Protein AF-A0A357D5X4-F1 (afdb_monomer_lite)

Foldseek 3Di:
DVVVVLLCLVVLLVVLVVLQVVLPDPPDPNVVSPVVSVVSVVSSVVSVVVVVVVVVVVVVVVVVVVPDPDDDDDPPVVVVPQDQKEKEAAQLCVLLVDVVSVHCVVVVVVVVQVVCCVPVVDRDDDYYYHYDNVDDRQKMFMDGSNHTDDMDGDDPDD

Structure (mmCIF, N/CA/C/O backbone):
data_AF-A0A357D5X4-F1
#
_entry.id   AF-A0A357D5X4-F1
#
loop_
_atom_site.group_PDB
_atom_site.id
_atom_site.type_symbol
_atom_site.label_atom_id
_atom_site.label_alt_id
_atom_site.label_comp_id
_atom_site.label_asym_id
_atom_site.label_entity_id
_atom_site.label_seq_id
_atom_site.pdbx_PDB_ins_code
_atom_site.Cartn_x
_atom_site.Cartn_y
_atom_site.Cartn_z
_atom_site.occupancy
_atom_site.B_iso_or_equiv
_atom_site.auth_seq_id
_atom_site.auth_comp_id
_atom_site.auth_asym_id
_atom_site.auth_atom_id
_atom_site.pdbx_PDB_model_num
ATOM 1 N N . LEU A 1 1 ? 16.070 14.675 -9.324 1.00 49.94 1 LEU A N 1
ATOM 2 C CA . LEU A 1 1 ? 15.291 14.113 -10.456 1.00 49.94 1 LEU A CA 1
ATOM 3 C C . LEU A 1 1 ? 16.199 13.488 -11.520 1.00 49.94 1 LEU A C 1
ATOM 5 O O . LEU A 1 1 ? 16.084 12.293 -11.753 1.00 49.94 1 LEU A O 1
ATOM 9 N N . THR A 1 2 ? 17.151 14.225 -12.105 1.00 48.94 2 THR A N 1
ATOM 10 C CA . THR A 1 2 ? 18.066 13.718 -13.157 1.00 48.94 2 THR A CA 1
ATOM 11 C C . THR A 1 2 ? 18.930 12.527 -12.719 1.00 48.94 2 THR A C 1
ATOM 13 O O . THR A 1 2 ? 19.071 11.562 -13.462 1.00 48.94 2 THR A O 1
ATOM 16 N N . THR A 1 3 ? 19.424 12.525 -11.480 1.00 54.28 3 THR A N 1
ATOM 17 C CA . THR A 1 3 ? 20.274 11.454 -10.924 1.00 54.28 3 THR A CA 1
ATOM 18 C C . THR A 1 3 ? 19.538 10.136 -10.669 1.00 54.28 3 THR A C 1
ATOM 20 O O . THR A 1 3 ? 20.162 9.082 -10.638 1.00 54.28 3 THR A O 1
ATOM 23 N N . GLN A 1 4 ? 18.213 10.169 -10.495 1.00 53.97 4 GLN A N 1
ATOM 24 C CA . GLN A 1 4 ? 17.419 8.959 -10.250 1.00 53.97 4 GLN A CA 1
ATOM 25 C C . GLN A 1 4 ? 17.115 8.207 -11.549 1.00 53.97 4 GLN A C 1
ATOM 27 O O . GLN A 1 4 ? 17.104 6.981 -11.548 1.00 53.97 4 GLN A O 1
ATOM 32 N N . LEU A 1 5 ? 16.940 8.924 -12.664 1.00 58.25 5 LEU A N 1
ATOM 33 C CA . LEU A 1 5 ? 16.681 8.317 -13.971 1.00 58.25 5 LEU A CA 1
ATOM 34 C C . LEU A 1 5 ? 17.900 7.533 -14.493 1.00 58.25 5 LEU A C 1
ATOM 36 O O . LEU A 1 5 ? 17.751 6.452 -15.054 1.00 58.25 5 LEU A O 1
ATOM 40 N N . LEU A 1 6 ? 19.110 8.043 -14.233 1.00 59.75 6 LEU A N 1
ATOM 41 C CA . LEU A 1 6 ? 20.388 7.411 -14.595 1.00 59.75 6 LEU A CA 1
ATOM 42 C C . LEU A 1 6 ? 20.727 6.165 -13.755 1.00 59.75 6 LEU A C 1
ATOM 44 O O . LEU A 1 6 ? 21.624 5.410 -14.120 1.00 59.75 6 LEU A O 1
ATOM 48 N N . ASN A 1 7 ? 20.008 5.920 -12.654 1.00 60.88 7 ASN A N 1
ATOM 49 C CA . ASN A 1 7 ? 20.312 4.844 -11.707 1.00 60.88 7 ASN A CA 1
ATOM 50 C C . ASN A 1 7 ? 19.613 3.508 -12.035 1.00 60.88 7 ASN A C 1
ATOM 52 O O . ASN A 1 7 ? 19.790 2.519 -11.322 1.00 60.88 7 ASN A O 1
ATOM 56 N N . TYR A 1 8 ? 18.830 3.457 -13.118 1.00 66.38 8 TYR A N 1
ATOM 57 C CA . TYR A 1 8 ? 18.146 2.252 -13.592 1.00 66.38 8 TYR A CA 1
ATOM 58 C C . TYR A 1 8 ? 18.789 1.746 -14.895 1.00 66.38 8 TYR A C 1
ATOM 60 O O . TYR A 1 8 ? 18.281 2.026 -15.985 1.00 66.38 8 TYR A O 1
ATOM 68 N N . PRO A 1 9 ? 19.880 0.953 -14.829 1.00 63.31 9 PRO A N 1
ATOM 69 C CA . PRO A 1 9 ? 20.573 0.440 -16.018 1.00 63.31 9 PRO A CA 1
ATOM 70 C C . PRO A 1 9 ? 19.657 -0.395 -16.927 1.00 63.31 9 PRO A C 1
ATOM 72 O O . PRO A 1 9 ? 19.869 -0.484 -18.133 1.00 63.31 9 PRO A O 1
ATOM 75 N N . GLN A 1 10 ? 18.586 -0.965 -16.370 1.00 68.19 10 GLN A N 1
ATOM 76 C CA . GLN A 1 10 ? 17.577 -1.704 -17.126 1.00 68.19 10 GLN A CA 1
ATOM 77 C C . GLN A 1 10 ? 16.818 -0.824 -18.137 1.00 68.19 10 GLN A C 1
ATOM 79 O O . GLN A 1 10 ? 16.534 -1.287 -19.239 1.00 68.19 10 GLN A O 1
ATOM 84 N N . ILE A 1 11 ? 16.549 0.445 -17.806 1.00 76.38 11 ILE A N 1
ATOM 85 C CA . ILE A 1 11 ? 15.885 1.396 -18.713 1.00 76.38 11 ILE A CA 1
ATOM 86 C C . ILE A 1 11 ? 16.847 1.802 -19.835 1.00 76.38 11 ILE A C 1
ATOM 88 O O . ILE A 1 11 ? 16.467 1.803 -21.001 1.00 76.38 11 ILE A O 1
ATOM 92 N N . ILE A 1 12 ? 18.115 2.062 -19.503 1.00 75.62 12 ILE A N 1
ATOM 93 C CA . ILE A 1 12 ? 19.151 2.445 -20.478 1.00 75.62 12 ILE A CA 1
ATOM 94 C C . ILE A 1 12 ? 19.369 1.327 -21.510 1.00 75.62 12 ILE A C 1
ATOM 96 O O . ILE A 1 12 ? 19.442 1.599 -22.708 1.00 75.62 12 ILE A O 1
ATOM 100 N N . GLY A 1 13 ? 19.412 0.065 -21.066 1.00 73.81 13 GLY A N 1
ATOM 101 C CA . GLY A 1 13 ? 19.520 -1.090 -21.960 1.00 73.81 13 GLY A CA 1
ATOM 102 C C . GLY A 1 13 ? 18.321 -1.252 -22.903 1.00 73.81 13 GLY A C 1
ATOM 103 O O . GLY A 1 13 ? 18.514 -1.534 -24.085 1.00 73.81 13 GLY A O 1
ATOM 104 N N . LEU A 1 14 ? 17.096 -1.030 -22.411 1.00 77.81 14 LEU A N 1
ATOM 105 C CA . LEU A 1 14 ? 15.885 -1.087 -23.236 1.00 77.81 14 LEU A CA 1
ATOM 106 C C . LEU A 1 14 ? 15.887 0.017 -24.304 1.00 77.81 14 LEU A C 1
ATOM 108 O O . LEU A 1 14 ? 15.664 -0.260 -25.481 1.00 77.81 14 LEU A O 1
ATOM 112 N N . THR A 1 15 ? 16.214 1.249 -23.911 1.00 77.94 15 THR A N 1
ATOM 113 C CA . THR A 1 15 ? 16.301 2.397 -24.822 1.00 77.94 15 THR A CA 1
ATOM 114 C C . THR A 1 15 ? 17.366 2.187 -25.901 1.00 77.94 15 THR A C 1
ATOM 116 O O . THR A 1 15 ? 17.109 2.468 -27.070 1.00 77.94 15 THR A O 1
ATOM 119 N N . ALA A 1 16 ? 18.533 1.633 -25.552 1.00 76.00 16 ALA A N 1
ATOM 120 C CA . ALA A 1 16 ? 19.575 1.299 -26.527 1.00 76.00 16 ALA A CA 1
ATOM 121 C C . ALA A 1 16 ? 19.092 0.267 -27.565 1.00 76.00 16 ALA A C 1
ATOM 123 O O . ALA A 1 16 ? 19.356 0.420 -28.759 1.00 76.00 16 ALA A O 1
ATOM 124 N N . GLY A 1 17 ? 18.332 -0.746 -27.133 1.00 79.50 17 GLY A N 1
ATOM 125 C CA . GLY A 1 17 ? 17.725 -1.731 -28.033 1.00 79.50 17 GLY A CA 1
ATOM 126 C C . GLY A 1 17 ? 16.722 -1.106 -29.007 1.00 79.50 17 GLY A C 1
ATOM 127 O O . GLY A 1 17 ? 16.783 -1.364 -30.207 1.00 79.50 17 GLY A O 1
ATOM 128 N N . VAL A 1 18 ? 15.853 -0.223 -28.512 1.00 82.88 18 VAL A N 1
ATOM 129 C CA . VAL A 1 18 ? 14.859 0.487 -29.337 1.00 82.88 18 VAL A CA 1
ATOM 130 C C . VAL A 1 18 ? 15.531 1.411 -30.361 1.00 82.88 18 VAL A C 1
ATOM 132 O O . VAL A 1 18 ? 15.160 1.406 -31.531 1.00 82.88 18 VAL A O 1
ATOM 135 N N . ILE A 1 19 ? 16.560 2.162 -29.958 1.00 81.44 19 ILE A N 1
ATOM 136 C CA . ILE A 1 19 ? 17.325 3.049 -30.855 1.00 81.44 19 ILE A CA 1
ATOM 137 C C . ILE A 1 19 ? 18.061 2.247 -31.936 1.00 81.44 19 ILE A C 1
ATOM 139 O O . ILE A 1 19 ? 18.094 2.663 -33.093 1.00 81.44 19 ILE A O 1
ATOM 143 N N . THR A 1 20 ? 18.601 1.077 -31.587 1.00 77.69 20 THR A N 1
ATOM 144 C CA . THR A 1 20 ? 19.238 0.170 -32.556 1.00 77.69 20 THR A CA 1
ATOM 145 C C . THR A 1 20 ? 18.228 -0.334 -33.586 1.00 77.69 20 THR A C 1
ATOM 147 O O . THR A 1 20 ? 18.525 -0.355 -34.779 1.00 77.69 20 THR A O 1
ATOM 150 N N . LEU A 1 21 ? 17.015 -0.686 -33.144 1.00 82.31 21 LEU A N 1
ATOM 151 C CA . LEU A 1 21 ? 15.938 -1.122 -34.030 1.00 82.31 21 LEU A CA 1
ATOM 152 C C . LEU A 1 21 ? 15.525 -0.011 -35.006 1.00 82.31 21 LEU A C 1
ATOM 154 O O . LEU A 1 21 ? 15.377 -0.274 -36.195 1.00 82.31 21 LEU A O 1
ATOM 158 N N . PHE A 1 22 ? 15.415 1.235 -34.535 1.00 77.81 22 PHE A N 1
ATOM 159 C CA . PHE A 1 22 ? 15.157 2.388 -35.405 1.00 77.81 22 PHE A CA 1
ATOM 160 C C . PHE A 1 22 ? 16.296 2.654 -36.396 1.00 77.81 22 PHE A C 1
ATOM 162 O O . PHE A 1 22 ? 16.037 2.991 -37.548 1.00 77.81 22 PHE A O 1
ATOM 169 N N . GLY A 1 23 ? 17.549 2.440 -35.990 1.00 76.38 23 GLY A N 1
ATOM 170 C CA . GLY A 1 23 ? 18.712 2.556 -36.873 1.00 76.38 23 GLY A CA 1
ATOM 171 C C . GLY A 1 23 ? 18.781 1.500 -37.985 1.00 76.38 23 GLY A C 1
ATOM 172 O O . GLY A 1 23 ? 19.507 1.702 -38.953 1.00 76.38 23 GLY A O 1
ATOM 173 N N . LEU A 1 24 ? 18.035 0.397 -37.873 1.00 79.00 24 LEU A N 1
ATOM 174 C CA . LEU A 1 24 ? 17.925 -0.657 -38.893 1.00 79.00 24 LEU A CA 1
ATOM 175 C C . LEU A 1 24 ? 16.801 -0.403 -39.911 1.00 79.00 24 LEU A C 1
ATOM 177 O O . LEU A 1 24 ? 16.706 -1.128 -40.902 1.00 79.00 24 LEU A O 1
ATOM 181 N N . VAL A 1 25 ? 15.955 0.612 -39.694 1.00 82.38 25 VAL A N 1
ATOM 182 C CA . VAL A 1 25 ? 14.862 0.955 -40.611 1.00 82.38 25 VAL A CA 1
ATOM 183 C C . VAL A 1 25 ? 15.425 1.660 -41.857 1.00 82.38 25 VAL A C 1
ATOM 185 O O . VAL A 1 25 ? 16.040 2.726 -41.736 1.00 82.38 25 VAL A O 1
ATOM 188 N N . PRO A 1 26 ? 15.210 1.117 -43.072 1.00 67.06 26 PRO A N 1
ATOM 189 C CA . PRO A 1 26 ? 15.666 1.753 -44.303 1.00 67.06 26 PRO A CA 1
ATOM 190 C C . PRO A 1 26 ? 14.902 3.066 -44.532 1.00 67.06 26 PRO A C 1
ATOM 192 O O . PRO A 1 26 ? 13.674 3.087 -44.526 1.00 67.06 26 PRO A O 1
ATOM 195 N N . GLY A 1 27 ? 15.633 4.169 -44.719 1.00 73.69 27 GLY A N 1
ATOM 196 C CA . GLY A 1 27 ? 15.073 5.520 -44.875 1.00 73.69 27 GLY A CA 1
ATOM 197 C C . GLY A 1 27 ? 15.433 6.500 -43.751 1.00 73.69 27 GLY A C 1
ATOM 198 O O . GLY A 1 27 ? 15.212 7.698 -43.906 1.00 73.69 27 GLY A O 1
ATOM 199 N N . MET A 1 28 ? 16.033 6.029 -42.651 1.00 69.56 28 MET A N 1
ATOM 200 C CA . MET A 1 28 ? 16.567 6.874 -41.572 1.00 69.56 28 MET A CA 1
ATOM 201 C C . MET A 1 28 ? 18.105 6.940 -41.619 1.00 69.56 28 MET A C 1
ATOM 203 O O . MET A 1 28 ? 18.738 6.007 -42.119 1.00 69.56 28 MET A O 1
ATOM 207 N N . PRO A 1 29 ? 18.744 8.019 -41.118 1.00 77.56 29 PRO A N 1
ATOM 208 C CA . PRO A 1 29 ? 20.201 8.141 -41.098 1.00 77.56 29 PRO A CA 1
ATOM 209 C C . PRO A 1 29 ? 20.807 7.153 -40.089 1.00 77.56 29 PRO A C 1
ATOM 211 O O . PRO A 1 29 ? 21.001 7.466 -38.918 1.00 77.56 29 PRO A O 1
ATOM 214 N N . THR A 1 30 ? 21.102 5.941 -40.554 1.00 75.56 30 THR A N 1
ATOM 215 C CA . THR A 1 30 ? 21.525 4.789 -39.737 1.00 75.56 30 THR A CA 1
ATOM 216 C C . THR A 1 30 ? 22.786 5.060 -38.908 1.00 75.56 30 THR A C 1
ATOM 218 O O . THR A 1 30 ? 22.884 4.627 -37.760 1.00 75.56 30 THR A O 1
ATOM 221 N N . ILE A 1 31 ? 23.726 5.839 -39.452 1.00 81.44 31 ILE A N 1
ATOM 222 C CA . ILE A 1 31 ? 25.018 6.160 -38.827 1.00 81.44 31 ILE A CA 1
ATOM 223 C C . ILE A 1 31 ? 24.838 6.928 -37.492 1.00 81.44 31 ILE A C 1
ATOM 225 O O . ILE A 1 31 ? 25.349 6.452 -36.476 1.00 81.44 31 ILE A O 1
ATOM 229 N N . PRO A 1 32 ? 24.091 8.054 -37.425 1.00 82.06 32 PRO A N 1
ATOM 230 C CA . PRO A 1 32 ? 23.755 8.718 -36.160 1.00 82.06 32 PRO A CA 1
ATOM 231 C C . PRO A 1 32 ? 23.086 7.822 -35.109 1.00 82.06 32 PRO A C 1
ATOM 233 O O . PRO A 1 32 ? 23.461 7.871 -33.9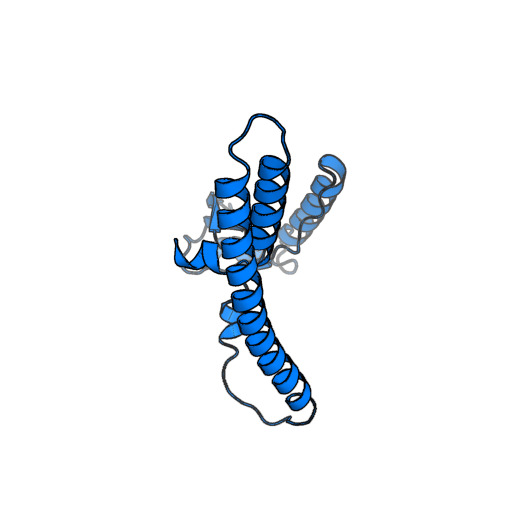37 1.00 82.06 32 PRO A O 1
ATOM 236 N N . PHE A 1 33 ? 22.117 6.992 -35.508 1.00 76.69 33 PHE A N 1
ATOM 237 C CA . PHE A 1 33 ? 21.382 6.132 -34.571 1.00 76.69 33 PHE A CA 1
ATOM 238 C C . PHE A 1 33 ? 22.272 5.042 -33.969 1.00 76.69 33 PHE A C 1
ATOM 240 O O . PHE A 1 33 ? 22.230 4.810 -32.760 1.00 76.69 33 PHE A O 1
ATOM 247 N N . LEU A 1 34 ? 23.127 4.421 -34.785 1.00 78.38 34 LEU A N 1
ATOM 248 C CA . LEU A 1 34 ? 24.084 3.425 -34.307 1.00 78.38 34 LEU A CA 1
ATOM 249 C C . LEU A 1 34 ? 25.144 4.036 -33.383 1.00 78.38 34 LEU A C 1
ATOM 251 O O . LEU A 1 34 ? 25.495 3.414 -32.382 1.00 78.38 34 LEU A O 1
ATOM 255 N N . LEU A 1 35 ? 25.605 5.263 -33.652 1.00 83.94 35 LEU A N 1
ATOM 256 C CA . LEU A 1 35 ? 26.531 5.980 -32.764 1.00 83.94 35 LEU A CA 1
ATOM 257 C C . LEU A 1 35 ? 25.936 6.200 -31.367 1.00 83.94 35 LEU A C 1
ATOM 259 O O . LEU A 1 35 ? 26.582 5.907 -30.360 1.00 83.94 35 LEU A O 1
ATOM 263 N N . ILE A 1 36 ? 24.689 6.668 -31.298 1.00 79.69 36 ILE A N 1
ATOM 264 C CA . ILE A 1 36 ? 23.990 6.900 -30.027 1.00 79.69 36 ILE A CA 1
ATOM 265 C C . ILE A 1 36 ? 23.741 5.574 -29.295 1.00 79.69 36 ILE A C 1
ATOM 267 O O . ILE A 1 36 ? 23.962 5.490 -28.086 1.00 79.69 36 ILE A O 1
ATOM 271 N N . ALA A 1 37 ? 23.336 4.522 -30.013 1.00 75.69 37 ALA A N 1
ATOM 272 C CA . ALA A 1 37 ? 23.142 3.193 -29.436 1.00 75.69 37 ALA A CA 1
ATOM 273 C C . ALA A 1 37 ? 24.432 2.638 -28.809 1.00 75.69 37 ALA A C 1
ATOM 275 O O . ALA A 1 37 ? 24.394 2.082 -27.711 1.00 75.69 37 ALA A O 1
ATOM 276 N N . LEU A 1 38 ? 25.577 2.838 -29.467 1.00 82.88 38 LEU A N 1
ATOM 277 C CA . LEU A 1 38 ? 26.881 2.377 -28.990 1.00 82.88 38 LEU A CA 1
ATOM 278 C C . LEU A 1 38 ? 27.306 3.122 -27.713 1.00 82.88 38 LEU A C 1
ATOM 280 O O . LEU A 1 38 ? 27.748 2.490 -26.752 1.00 82.88 38 LEU A O 1
ATOM 284 N N . ILE A 1 39 ? 27.080 4.439 -27.649 1.00 83.12 39 ILE A N 1
ATOM 285 C CA . ILE A 1 39 ? 27.329 5.250 -26.445 1.00 83.12 39 ILE A CA 1
ATOM 286 C C . ILE A 1 39 ? 26.436 4.795 -25.281 1.00 83.12 39 ILE A C 1
ATOM 288 O O . ILE A 1 39 ? 26.924 4.576 -24.171 1.00 83.12 39 ILE A O 1
ATOM 292 N N . LEU A 1 40 ? 25.135 4.605 -25.523 1.00 75.81 40 LEU A N 1
ATOM 293 C CA . LEU A 1 40 ? 24.185 4.155 -24.497 1.00 75.81 40 LEU A CA 1
ATOM 294 C C . LEU A 1 40 ? 24.488 2.738 -24.003 1.00 75.81 40 LEU A C 1
ATOM 296 O O . LEU A 1 40 ? 24.359 2.455 -22.810 1.00 75.81 40 LEU A O 1
ATOM 300 N N . TRP A 1 41 ? 24.928 1.850 -24.893 1.00 76.94 41 TRP A N 1
ATOM 301 C CA . TRP A 1 41 ? 25.353 0.509 -24.516 1.00 76.94 41 TRP A CA 1
ATOM 302 C C . TRP A 1 41 ? 26.632 0.545 -23.669 1.00 76.94 41 TRP A C 1
ATOM 304 O O . TRP A 1 41 ? 26.678 -0.099 -22.618 1.00 76.94 41 TRP A O 1
ATOM 314 N N . GLY A 1 42 ? 27.619 1.366 -24.044 1.00 80.00 42 GLY A N 1
ATOM 315 C CA . GLY A 1 42 ? 28.815 1.615 -23.236 1.00 80.00 42 GLY A CA 1
ATOM 316 C C . GLY A 1 42 ? 28.465 2.088 -21.821 1.00 80.00 42 GLY A C 1
ATOM 317 O O . GLY A 1 42 ? 28.881 1.468 -20.839 1.00 80.00 42 GLY A O 1
ATOM 318 N N . LEU A 1 43 ? 27.596 3.098 -21.708 1.00 77.12 43 LEU A N 1
ATOM 319 C CA . LEU A 1 43 ? 27.103 3.609 -20.423 1.00 77.12 43 LEU A CA 1
ATOM 320 C C . LEU A 1 43 ? 26.375 2.535 -19.601 1.00 77.12 43 LEU A C 1
ATOM 322 O O . LEU A 1 43 ? 26.611 2.412 -18.401 1.00 77.12 43 LEU A O 1
ATOM 326 N N . ASN A 1 44 ? 25.536 1.709 -20.231 1.00 73.81 44 ASN A N 1
ATOM 327 C CA . ASN A 1 44 ? 24.848 0.606 -19.558 1.00 73.81 44 ASN A CA 1
ATOM 328 C C . ASN A 1 44 ? 25.831 -0.425 -18.980 1.00 73.81 44 ASN A C 1
ATOM 330 O O . ASN A 1 44 ? 25.636 -0.899 -17.862 1.00 73.81 44 ASN A O 1
ATOM 334 N N . THR A 1 45 ? 26.892 -0.781 -19.711 1.00 74.88 45 THR A N 1
ATOM 335 C CA . THR A 1 45 ? 27.891 -1.741 -19.209 1.00 74.88 45 THR A CA 1
ATOM 336 C C . THR A 1 45 ? 28.686 -1.185 -18.031 1.00 74.88 45 THR A C 1
ATOM 338 O O . THR A 1 45 ? 28.880 -1.902 -17.049 1.00 74.88 45 THR A O 1
ATOM 341 N N . PHE A 1 46 ? 29.052 0.098 -18.083 1.00 74.88 46 PHE A N 1
ATOM 342 C CA . PHE A 1 46 ? 29.754 0.789 -17.004 1.00 74.88 46 PHE A CA 1
ATOM 343 C C . PHE A 1 46 ? 28.892 0.883 -15.734 1.00 74.88 46 PHE A C 1
ATOM 345 O O . PHE A 1 46 ? 29.293 0.419 -14.668 1.00 74.88 46 PHE A O 1
ATOM 352 N N . LEU A 1 47 ? 27.646 1.351 -15.864 1.00 69.31 47 LEU A N 1
ATOM 353 C CA . LEU A 1 47 ? 26.695 1.460 -14.749 1.00 69.31 47 LEU A CA 1
ATOM 354 C C . LEU A 1 47 ? 26.316 0.090 -14.165 1.00 69.31 47 LEU A C 1
ATOM 356 O O . LEU A 1 47 ? 26.154 -0.058 -12.954 1.00 69.31 47 LEU A O 1
ATOM 360 N N . ARG A 1 48 ? 26.213 -0.953 -15.002 1.00 67.38 48 ARG A N 1
ATOM 361 C CA . ARG A 1 48 ? 26.015 -2.334 -14.532 1.00 67.38 48 ARG A CA 1
ATOM 362 C C . ARG A 1 48 ? 27.214 -2.860 -13.753 1.00 67.38 48 ARG A C 1
ATOM 364 O O . ARG A 1 48 ? 27.014 -3.660 -12.843 1.00 67.38 48 ARG A O 1
ATOM 371 N N . GLN A 1 49 ? 28.432 -2.449 -14.095 1.00 63.41 49 GLN A N 1
ATOM 372 C CA . GLN A 1 49 ? 29.638 -2.857 -13.381 1.00 63.41 49 GLN A CA 1
ATOM 373 C C . GLN A 1 49 ? 29.716 -2.192 -11.999 1.00 63.41 49 GLN A C 1
ATOM 375 O O . GLN A 1 49 ? 30.031 -2.870 -11.022 1.00 63.41 49 GLN A O 1
ATOM 380 N N . GLU A 1 50 ? 29.319 -0.922 -11.880 1.00 60.84 50 GLU A N 1
ATOM 381 C CA . GLU A 1 50 ? 29.198 -0.243 -10.581 1.00 60.84 50 GLU A CA 1
ATOM 382 C C . GLU A 1 50 ? 28.087 -0.841 -9.707 1.00 60.84 50 GLU A C 1
ATOM 384 O O . GLU A 1 50 ? 28.281 -1.060 -8.511 1.00 60.84 50 GLU A O 1
ATOM 389 N N . GLN A 1 51 ? 26.946 -1.213 -10.299 1.00 57.50 51 GLN A N 1
ATOM 390 C CA . GLN A 1 51 ? 25.893 -1.918 -9.561 1.00 57.50 51 GLN A CA 1
ATOM 391 C C . GLN A 1 51 ? 26.271 -3.355 -9.192 1.00 57.50 51 GLN A C 1
ATOM 393 O O . GLN A 1 51 ? 25.819 -3.841 -8.158 1.00 57.50 51 GLN A O 1
ATOM 398 N N . LYS A 1 52 ? 27.101 -4.042 -9.989 1.00 57.34 52 LYS A N 1
ATOM 399 C CA . LYS A 1 52 ? 27.655 -5.355 -9.622 1.00 57.34 52 LYS A CA 1
ATOM 400 C C . LYS A 1 52 ? 28.639 -5.243 -8.464 1.00 57.34 52 LYS A C 1
ATOM 402 O O . LYS A 1 52 ? 28.481 -5.998 -7.516 1.00 57.34 52 LYS A O 1
ATOM 407 N N . LYS A 1 53 ? 29.543 -4.256 -8.472 1.00 55.34 53 LYS A N 1
ATOM 408 C CA . LYS A 1 53 ? 30.434 -3.987 -7.330 1.00 55.34 53 LYS A CA 1
ATOM 409 C C . LYS A 1 53 ? 29.643 -3.700 -6.055 1.00 55.34 53 LYS A C 1
ATOM 411 O O . LYS A 1 53 ? 29.938 -4.295 -5.031 1.00 55.34 53 LYS A O 1
ATOM 416 N N . LYS A 1 54 ? 28.585 -2.882 -6.139 1.00 53.69 54 LYS A N 1
ATOM 417 C CA . LYS A 1 54 ? 27.694 -2.576 -5.005 1.00 53.69 54 LYS A CA 1
ATOM 418 C C . LYS A 1 54 ? 26.847 -3.775 -4.548 1.00 53.69 54 LYS A C 1
ATOM 420 O O . LYS A 1 54 ? 26.478 -3.842 -3.384 1.00 53.69 54 LYS A O 1
ATOM 425 N N . LYS A 1 55 ? 26.540 -4.728 -5.437 1.00 52.16 55 LYS A N 1
ATOM 426 C CA . LYS A 1 55 ? 25.859 -5.991 -5.093 1.00 52.16 55 LYS A CA 1
ATOM 427 C C . LYS A 1 55 ? 26.810 -7.046 -4.520 1.00 52.16 55 LYS A C 1
ATOM 429 O O . LYS A 1 55 ? 26.392 -7.793 -3.647 1.00 52.16 55 LYS A O 1
ATOM 434 N N . GLU A 1 56 ? 28.066 -7.093 -4.962 1.00 50.16 56 GLU A N 1
ATOM 435 C CA . GLU A 1 56 ? 29.095 -7.980 -4.398 1.00 50.16 56 GLU A CA 1
ATOM 436 C C . GLU A 1 56 ? 29.490 -7.561 -2.978 1.00 50.16 56 GLU A C 1
ATOM 438 O O . GLU A 1 56 ? 29.661 -8.432 -2.134 1.00 50.16 56 GLU A O 1
ATOM 443 N N . THR A 1 57 ? 29.535 -6.259 -2.662 1.00 51.28 57 THR A N 1
ATOM 444 C CA . THR A 1 57 ? 29.768 -5.810 -1.272 1.00 51.28 57 THR A CA 1
ATOM 445 C C . THR A 1 57 ? 28.630 -6.242 -0.339 1.00 51.28 57 THR A C 1
ATOM 447 O O . THR A 1 57 ? 28.888 -6.731 0.752 1.00 51.28 57 THR A O 1
ATOM 450 N N . VAL A 1 58 ? 27.376 -6.168 -0.804 1.00 52.38 58 VAL A N 1
ATOM 451 C CA . VAL A 1 58 ? 26.187 -6.598 -0.039 1.00 52.38 58 VAL A CA 1
ATOM 452 C C . VAL A 1 58 ? 26.111 -8.126 0.113 1.00 52.38 58 VAL A C 1
ATOM 454 O O . VAL A 1 58 ? 25.648 -8.616 1.138 1.00 52.38 58 VAL A O 1
ATOM 457 N N . ALA A 1 59 ? 26.588 -8.897 -0.870 1.00 49.84 59 ALA A N 1
ATOM 458 C CA . ALA A 1 59 ? 26.598 -10.361 -0.802 1.00 49.84 59 ALA A CA 1
ATOM 459 C C . ALA A 1 59 ? 27.692 -10.917 0.131 1.00 49.84 59 ALA A C 1
ATOM 461 O O . ALA A 1 59 ? 27.490 -11.957 0.752 1.00 49.84 59 ALA A O 1
ATOM 462 N N . VAL A 1 60 ? 28.833 -10.227 0.252 1.00 54.09 60 VAL A N 1
ATOM 463 C CA . VAL A 1 60 ? 29.901 -10.596 1.198 1.00 54.09 60 VAL A CA 1
ATOM 464 C C . VAL A 1 60 ? 29.506 -10.248 2.639 1.00 54.09 60 VAL A C 1
ATOM 466 O O . VAL A 1 60 ? 29.797 -11.018 3.550 1.00 54.09 60 VAL A O 1
ATOM 469 N N . GLU A 1 61 ? 28.767 -9.156 2.849 1.00 50.31 61 GLU A N 1
ATOM 470 C CA . GLU A 1 61 ? 28.265 -8.755 4.173 1.00 50.31 61 GLU A CA 1
ATOM 471 C C . GLU A 1 61 ? 27.139 -9.682 4.677 1.00 50.31 61 GLU A C 1
ATOM 473 O O . GLU A 1 61 ? 27.120 -10.059 5.844 1.00 50.31 61 GLU A O 1
ATOM 478 N N . GLN A 1 62 ? 26.289 -10.199 3.778 1.00 45.97 62 GLN A N 1
ATOM 479 C CA . GLN A 1 62 ? 25.271 -11.211 4.112 1.00 45.97 62 GLN A CA 1
ATOM 480 C C . GLN A 1 62 ? 25.840 -12.593 4.479 1.00 45.97 62 GLN A C 1
ATOM 482 O O . GLN A 1 62 ? 25.162 -13.366 5.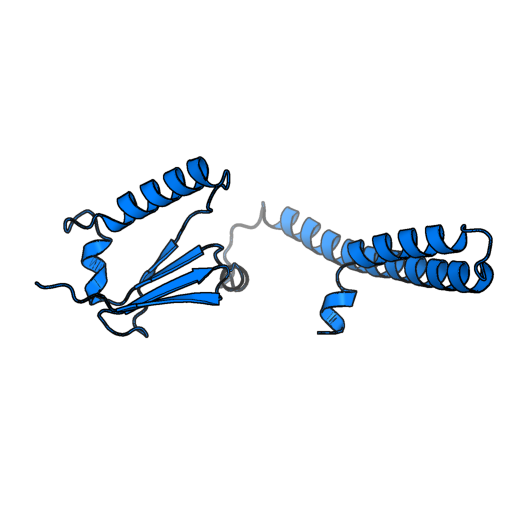155 1.00 45.97 62 GLN A O 1
ATOM 487 N N . ALA A 1 63 ? 27.060 -12.923 4.042 1.00 44.72 63 ALA A N 1
ATOM 488 C CA . ALA A 1 63 ? 27.734 -14.164 4.428 1.00 44.72 63 ALA A CA 1
ATOM 489 C C . ALA A 1 63 ? 28.462 -14.043 5.781 1.00 44.72 63 ALA A C 1
ATOM 491 O O . ALA A 1 63 ? 28.642 -15.050 6.460 1.00 44.72 63 ALA A O 1
ATOM 492 N N . ALA A 1 64 ? 28.843 -12.827 6.191 1.00 44.72 64 ALA A N 1
ATOM 493 C CA . ALA A 1 64 ? 29.491 -12.562 7.478 1.00 44.72 64 ALA A CA 1
ATOM 494 C C . ALA A 1 64 ? 28.493 -12.448 8.653 1.00 44.72 64 ALA A C 1
ATOM 496 O O . ALA A 1 64 ? 28.852 -12.736 9.792 1.00 44.72 64 ALA A O 1
ATOM 497 N N . ASP A 1 65 ? 27.228 -12.109 8.381 1.00 45.78 65 ASP A N 1
ATOM 498 C CA . ASP A 1 65 ? 26.172 -11.950 9.398 1.00 45.78 65 ASP A CA 1
ATOM 499 C C . ASP A 1 65 ? 25.623 -13.272 9.981 1.00 45.78 65 ASP A C 1
ATOM 501 O O . ASP A 1 65 ? 24.827 -13.251 10.920 1.00 45.78 65 ASP A O 1
ATOM 505 N N . GLN A 1 66 ? 26.034 -14.441 9.470 1.00 45.28 66 GLN A N 1
ATOM 506 C CA . GLN A 1 66 ? 25.583 -15.738 10.009 1.00 45.28 66 GLN A CA 1
ATOM 507 C C . GLN A 1 66 ? 26.462 -16.290 11.146 1.00 45.28 66 GLN A C 1
ATOM 509 O O . GLN A 1 66 ? 26.031 -17.212 11.835 1.00 45.28 66 GLN A O 1
ATOM 514 N N . GLU A 1 67 ? 27.637 -15.707 11.413 1.00 44.16 67 GLU A N 1
ATOM 515 C CA . GLU A 1 67 ? 28.532 -16.146 12.506 1.00 44.16 67 GLU A CA 1
ATOM 516 C C . GLU A 1 67 ? 28.754 -15.088 13.609 1.00 44.16 67 GLU A C 1
ATOM 518 O O . GLU A 1 67 ? 29.417 -15.359 14.609 1.00 44.16 67 GLU A O 1
ATOM 523 N N . GLY A 1 68 ? 28.158 -13.897 13.491 1.00 34.94 68 GLY A N 1
ATOM 524 C CA . GLY A 1 68 ? 28.402 -12.758 14.384 1.00 34.94 68 GLY A CA 1
ATOM 525 C C . GLY A 1 68 ? 27.213 -12.356 15.255 1.00 34.94 68 GLY A C 1
ATOM 526 O O . GLY A 1 68 ? 26.739 -11.229 15.166 1.00 34.94 68 GLY A O 1
ATOM 527 N N . ALA A 1 69 ? 26.729 -13.237 16.131 1.00 49.53 69 ALA A N 1
ATOM 528 C CA . ALA A 1 69 ? 25.762 -12.862 17.164 1.00 49.53 69 ALA A CA 1
ATOM 529 C C . ALA A 1 69 ? 26.420 -12.034 18.287 1.00 49.53 69 ALA A C 1
ATOM 531 O O . ALA A 1 69 ? 26.619 -12.552 19.380 1.00 49.53 69 ALA A O 1
ATOM 532 N N . VAL A 1 70 ? 26.734 -10.753 18.058 1.00 41.75 70 VAL A N 1
ATOM 533 C CA . VAL A 1 70 ? 26.918 -9.755 19.132 1.00 41.75 70 VAL A CA 1
ATOM 534 C C . VAL A 1 70 ? 26.478 -8.383 18.619 1.00 41.75 70 VAL A C 1
ATOM 536 O O . VAL A 1 70 ? 26.929 -7.918 17.579 1.00 41.75 70 VAL A O 1
ATOM 539 N N . GLY A 1 71 ? 25.543 -7.773 19.347 1.00 50.59 71 GLY A N 1
ATOM 540 C CA . GLY A 1 71 ? 24.7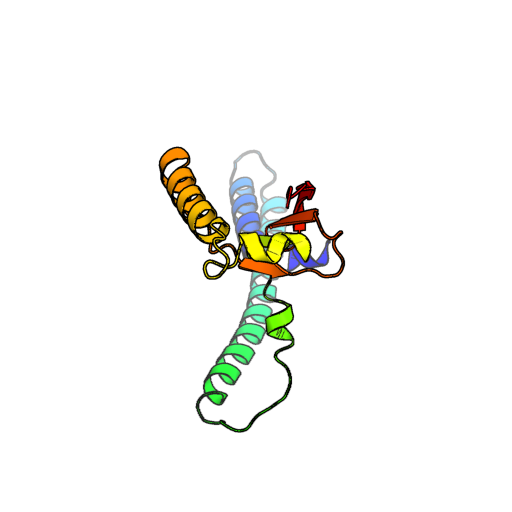47 -6.632 18.914 1.00 50.59 71 GLY A CA 1
ATOM 541 C C . GLY A 1 71 ? 25.514 -5.411 18.407 1.00 50.59 71 GLY A C 1
ATOM 542 O O . GLY A 1 71 ? 26.510 -4.984 18.985 1.00 50.59 71 GLY A O 1
ATOM 543 N N . HIS A 1 72 ? 24.928 -4.789 17.385 1.00 43.41 72 HIS A N 1
ATOM 544 C CA . HIS A 1 72 ? 25.190 -3.414 16.992 1.00 43.41 72 HIS A CA 1
ATOM 545 C C . HIS A 1 72 ? 23.876 -2.651 16.748 1.00 43.41 72 HIS A C 1
ATOM 547 O O . HIS A 1 72 ? 22.836 -3.262 16.483 1.00 43.41 72 HIS A O 1
ATOM 553 N N . PRO A 1 73 ? 23.905 -1.326 16.968 1.00 48.97 73 PRO A N 1
ATOM 554 C CA . PRO A 1 73 ? 22.749 -0.512 17.306 1.00 48.97 73 PRO A CA 1
ATOM 555 C C . PRO A 1 73 ? 21.948 -0.117 16.065 1.00 48.97 73 PRO A C 1
ATOM 557 O O . PRO A 1 73 ? 22.508 0.098 15.000 1.00 48.97 73 PRO A O 1
ATOM 560 N N . GLU A 1 74 ? 20.637 0.016 16.256 1.00 46.88 74 GLU A N 1
ATOM 561 C CA . GLU A 1 74 ? 19.694 0.707 15.373 1.00 46.88 74 GLU A CA 1
ATOM 562 C C . GLU A 1 74 ? 19.715 0.304 13.890 1.00 46.88 74 GLU A C 1
ATOM 564 O O . GLU A 1 74 ? 20.453 0.818 13.052 1.00 46.88 74 GLU A O 1
ATOM 569 N N . ASN A 1 75 ? 18.748 -0.548 13.545 1.00 46.66 75 ASN A N 1
ATOM 570 C CA . ASN A 1 75 ? 18.214 -0.696 12.198 1.00 46.66 75 ASN A CA 1
ATOM 571 C C . ASN A 1 75 ? 17.697 0.656 11.649 1.00 46.66 75 ASN A C 1
ATOM 573 O O . ASN A 1 75 ? 16.497 0.894 11.572 1.00 46.66 75 ASN A O 1
ATOM 577 N N . VAL A 1 76 ? 18.575 1.554 11.205 1.00 52.09 76 VAL A N 1
ATOM 578 C CA . VAL A 1 76 ? 18.162 2.773 10.483 1.00 52.09 76 VAL A CA 1
ATOM 579 C C . VAL A 1 76 ? 17.596 2.408 9.098 1.00 52.09 76 VAL A C 1
ATOM 581 O O . VAL A 1 76 ? 16.775 3.127 8.535 1.00 52.09 76 VAL A O 1
ATOM 584 N N . LEU A 1 77 ? 17.951 1.233 8.564 1.00 46.41 77 LEU A N 1
ATOM 585 C CA . LEU A 1 77 ? 17.379 0.689 7.328 1.00 46.41 77 LEU A CA 1
ATOM 586 C C . LEU A 1 77 ? 15.926 0.213 7.482 1.00 46.41 77 LEU A C 1
ATOM 588 O O . LEU A 1 77 ? 15.186 0.250 6.501 1.00 46.41 77 LEU A O 1
ATOM 592 N N . SER A 1 78 ? 15.478 -0.184 8.681 1.00 50.91 78 SER A N 1
ATOM 593 C CA . SER A 1 78 ? 14.067 -0.544 8.889 1.00 50.91 78 SER A CA 1
ATOM 594 C C . SER A 1 78 ? 13.154 0.684 8.955 1.00 50.91 78 SER A C 1
ATOM 596 O O . SER A 1 78 ? 11.969 0.561 8.660 1.00 50.91 78 SER A O 1
ATOM 598 N N . LEU A 1 79 ? 13.707 1.877 9.222 1.00 50.00 79 LEU A N 1
ATOM 599 C CA . LEU A 1 79 ? 13.004 3.161 9.082 1.00 50.00 79 LEU A CA 1
ATOM 600 C C . LEU A 1 79 ? 12.775 3.556 7.610 1.00 50.00 79 LEU A C 1
ATOM 602 O O . LEU A 1 79 ? 11.953 4.422 7.327 1.00 50.00 79 LEU A O 1
ATOM 606 N N . LEU A 1 80 ? 13.489 2.929 6.667 1.00 52.50 80 LEU A N 1
ATOM 607 C CA . LEU A 1 80 ? 13.334 3.143 5.222 1.00 52.50 80 LEU A CA 1
ATOM 608 C C . LEU A 1 80 ? 12.395 2.117 4.564 1.00 52.50 80 LEU A C 1
ATOM 610 O O . LEU A 1 80 ? 12.106 2.228 3.370 1.00 52.50 80 LEU A O 1
ATOM 614 N N . ALA A 1 81 ? 11.912 1.122 5.314 1.00 58.84 81 ALA A N 1
ATOM 615 C CA . ALA A 1 81 ? 10.904 0.189 4.833 1.00 58.84 81 ALA A CA 1
ATOM 616 C C . ALA A 1 81 ? 9.535 0.878 4.863 1.00 58.84 81 ALA A C 1
ATOM 618 O O . ALA A 1 81 ? 8.813 0.831 5.853 1.00 58.84 81 ALA A O 1
ATOM 619 N N . VAL A 1 82 ? 9.201 1.558 3.768 1.00 64.88 82 VAL A N 1
ATOM 620 C CA . VAL A 1 82 ? 7.891 2.182 3.600 1.00 64.88 82 VAL A CA 1
ATOM 621 C C . VAL A 1 82 ? 6.835 1.088 3.495 1.00 64.88 82 VAL A C 1
ATOM 623 O O . VAL A 1 82 ? 6.860 0.275 2.564 1.00 64.88 82 VAL A O 1
ATOM 626 N N . ASP A 1 83 ? 5.897 1.083 4.436 1.00 76.44 83 ASP A N 1
ATOM 627 C CA . ASP A 1 83 ? 4.818 0.114 4.426 1.00 76.44 83 ASP A CA 1
ATOM 628 C C . ASP A 1 83 ? 3.905 0.333 3.208 1.00 76.44 83 ASP A C 1
ATOM 630 O O . ASP A 1 83 ? 3.562 1.467 2.850 1.00 76.44 83 ASP A O 1
ATOM 634 N N . PRO A 1 84 ? 3.511 -0.748 2.512 1.00 84.25 84 PRO A N 1
ATOM 635 C CA . PRO A 1 84 ? 2.751 -0.630 1.276 1.00 84.25 84 PRO A CA 1
ATOM 636 C C . PRO A 1 84 ? 1.355 -0.041 1.511 1.00 84.25 84 PRO A C 1
ATOM 638 O O . PRO A 1 84 ? 0.865 0.683 0.644 1.00 84.25 84 PRO A O 1
ATOM 641 N N . MET A 1 85 ? 0.740 -0.320 2.665 1.00 91.69 85 MET A N 1
ATOM 642 C CA . MET A 1 85 ? -0.534 0.255 3.096 1.00 91.69 85 MET A CA 1
ATOM 643 C C . MET A 1 85 ? -0.558 0.459 4.611 1.00 91.69 85 MET A C 1
ATOM 645 O O . MET A 1 85 ? -0.321 -0.483 5.373 1.00 91.69 85 MET A O 1
ATOM 649 N N . GLU A 1 86 ? -0.923 1.665 5.033 1.00 92.56 86 GLU A N 1
ATOM 650 C CA . GLU A 1 86 ? -1.047 2.052 6.437 1.00 92.56 86 GLU A CA 1
ATOM 651 C C . GLU A 1 86 ? -2.377 2.769 6.680 1.00 92.56 86 GLU A C 1
ATOM 653 O O . GLU A 1 86 ? -2.890 3.484 5.817 1.00 92.56 86 GLU A O 1
ATOM 658 N N . VAL A 1 87 ? -2.930 2.589 7.873 1.00 93.56 87 VAL A N 1
ATOM 659 C CA . VAL A 1 87 ? -4.064 3.355 8.385 1.00 93.56 87 VAL A CA 1
ATOM 660 C C . VAL A 1 87 ? -3.652 3.915 9.735 1.00 93.56 87 VAL A C 1
ATOM 662 O O . VAL A 1 87 ? -3.445 3.169 10.688 1.00 93.56 87 VAL A O 1
ATOM 665 N N . GLU A 1 88 ? -3.506 5.226 9.802 1.00 93.69 88 GLU A N 1
ATOM 666 C CA . GLU A 1 88 ? -3.246 5.955 11.030 1.00 93.69 88 GLU A CA 1
ATOM 667 C C . GLU A 1 88 ? -4.560 6.398 11.666 1.00 93.69 88 GLU A C 1
ATOM 669 O O . GLU A 1 88 ? -5.471 6.862 10.977 1.00 93.69 88 GLU A O 1
ATOM 674 N N . ILE A 1 89 ? -4.661 6.257 12.982 1.00 93.50 89 ILE A N 1
ATOM 675 C CA . ILE A 1 89 ? -5.856 6.624 13.741 1.00 93.50 89 ILE A CA 1
ATOM 676 C C . ILE A 1 89 ? -5.505 7.523 14.923 1.00 93.50 89 ILE A C 1
ATOM 678 O O . ILE A 1 89 ? -4.476 7.344 15.577 1.00 93.50 89 ILE A O 1
ATOM 682 N N . GLY A 1 90 ? -6.390 8.474 15.209 1.00 92.06 90 GLY A N 1
ATOM 683 C CA . GLY A 1 90 ? -6.386 9.232 16.451 1.00 92.06 90 GLY A CA 1
ATOM 684 C C . GLY A 1 90 ? -6.785 8.365 17.649 1.00 92.06 90 GLY A C 1
ATOM 685 O O . GLY A 1 90 ? -7.381 7.291 17.514 1.00 92.06 90 GLY A O 1
ATOM 686 N N . TYR A 1 91 ? -6.459 8.837 18.852 1.00 88.75 91 TYR A N 1
ATOM 687 C CA . TYR A 1 91 ? -6.604 8.041 20.073 1.00 88.75 91 TYR A CA 1
ATOM 688 C C . TYR A 1 91 ? -8.056 7.653 20.412 1.00 88.75 91 TYR A C 1
ATOM 690 O O . TYR A 1 91 ? -8.276 6.592 20.994 1.00 88.75 91 TYR A O 1
ATOM 698 N N . SER A 1 92 ? -9.060 8.459 20.036 1.00 87.88 92 SER A N 1
ATOM 699 C CA . SER A 1 92 ? -10.476 8.150 20.307 1.00 87.88 92 SER A CA 1
ATOM 700 C C . SER A 1 92 ? -11.001 6.987 19.463 1.00 87.88 92 SER A C 1
ATOM 702 O O . SER A 1 92 ? -12.063 6.444 19.761 1.00 87.88 92 SER A O 1
ATOM 704 N N . LEU A 1 93 ? -10.273 6.592 18.414 1.00 88.19 93 LEU A N 1
ATOM 705 C CA . LEU A 1 93 ? -10.646 5.496 17.520 1.00 88.19 93 LEU A CA 1
ATOM 706 C C . LEU A 1 93 ? -9.967 4.168 17.886 1.00 88.19 93 LEU A C 1
ATOM 708 O O . LEU A 1 93 ? -10.313 3.138 17.310 1.00 88.19 93 LEU A O 1
ATOM 712 N N . ILE A 1 94 ? -9.045 4.159 18.858 1.00 87.31 94 ILE A N 1
ATOM 713 C CA . ILE A 1 94 ? -8.357 2.943 19.329 1.00 87.31 94 ILE A CA 1
ATOM 714 C C . ILE A 1 94 ? -9.347 1.830 19.731 1.00 87.31 94 ILE A C 1
ATOM 716 O O . ILE A 1 94 ? -9.138 0.690 19.300 1.00 87.31 94 ILE A O 1
ATOM 720 N N . PRO A 1 95 ? -10.452 2.108 20.459 1.00 87.94 95 PRO A N 1
ATOM 721 C CA . PRO A 1 95 ? -11.411 1.066 20.837 1.00 87.94 95 PRO A CA 1
ATOM 722 C C . PRO A 1 95 ? -12.066 0.352 19.644 1.00 87.94 95 PRO A C 1
ATOM 724 O O . PRO A 1 95 ? -12.467 -0.798 19.771 1.00 87.94 95 PRO A O 1
ATOM 727 N N . LEU A 1 96 ? -12.138 0.989 18.466 1.00 85.31 96 LEU A N 1
ATOM 728 C CA . LEU A 1 96 ? -12.707 0.378 17.255 1.00 85.31 96 LEU A CA 1
ATOM 729 C C . LEU A 1 96 ? -11.789 -0.685 16.639 1.00 85.31 96 LEU A C 1
ATOM 731 O O . LEU A 1 96 ? -12.238 -1.515 15.846 1.00 85.31 96 LEU A O 1
ATOM 735 N N . VAL A 1 97 ? -10.500 -0.656 16.977 1.00 85.56 97 VAL A N 1
ATOM 736 C CA . VAL A 1 97 ? -9.486 -1.579 16.446 1.00 85.56 97 VAL A CA 1
ATOM 737 C C . VAL A 1 97 ? -9.264 -2.760 17.375 1.00 85.56 97 VAL A C 1
ATOM 739 O O . VAL A 1 97 ? -8.960 -3.865 16.918 1.00 85.56 97 VAL A O 1
ATOM 742 N N . ASP A 1 98 ? -9.429 -2.532 18.672 1.00 84.00 98 ASP A N 1
ATOM 743 C CA . ASP A 1 98 ? -9.210 -3.529 19.703 1.00 84.00 98 ASP A CA 1
ATOM 744 C C . ASP A 1 98 ? -10.420 -4.462 19.847 1.00 84.00 98 ASP A C 1
ATOM 746 O O . ASP A 1 98 ? -11.476 -4.088 20.362 1.00 84.00 98 ASP A O 1
ATOM 750 N N . LYS A 1 99 ? -10.244 -5.725 19.445 1.00 82.56 99 LYS A N 1
ATOM 751 C CA . LYS A 1 99 ? -11.277 -6.761 19.593 1.00 82.56 99 LYS A CA 1
ATOM 752 C C . LYS A 1 99 ? -11.706 -6.972 21.043 1.00 82.56 99 LYS A C 1
ATOM 754 O O . LYS A 1 99 ? -12.849 -7.353 21.279 1.00 82.56 99 LYS A O 1
ATOM 759 N N . SER A 1 100 ? -10.813 -6.749 22.010 1.00 81.44 100 SER A N 1
ATOM 760 C CA . SER A 1 100 ? -11.137 -6.924 23.430 1.00 81.44 100 SER A CA 1
ATOM 761 C C . SER A 1 100 ? -12.135 -5.878 23.936 1.00 81.44 100 SER A C 1
ATOM 763 O O . SER A 1 100 ? -12.880 -6.147 24.875 1.00 81.44 100 SER A 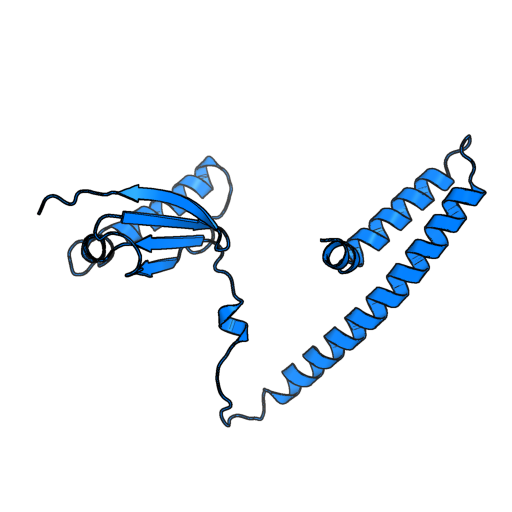O 1
ATOM 765 N N . GLN A 1 101 ? -12.211 -4.729 23.258 1.00 78.75 101 GLN A N 1
ATOM 766 C CA . GLN A 1 101 ? -13.152 -3.644 23.533 1.00 78.75 101 GLN A CA 1
ATOM 767 C C . GLN A 1 101 ? -14.377 -3.668 22.605 1.00 78.75 101 GLN A C 1
ATOM 769 O O . GLN A 1 101 ? -15.148 -2.714 22.570 1.00 78.75 101 GLN A O 1
ATOM 774 N N . GLY A 1 102 ? -14.578 -4.761 21.858 1.00 79.00 102 GLY A N 1
ATOM 775 C CA . GLY A 1 102 ? -15.682 -4.895 20.905 1.00 79.00 102 GLY A CA 1
ATOM 776 C C . GLY A 1 102 ? -15.435 -4.214 19.556 1.00 79.00 102 GLY A C 1
ATOM 777 O O . GLY A 1 102 ? -16.369 -4.087 18.766 1.00 79.00 102 GLY A O 1
ATOM 778 N N . GLY A 1 103 ? -14.200 -3.795 19.272 1.00 84.81 103 GLY A N 1
ATOM 779 C CA . GLY A 1 103 ? -13.805 -3.251 17.979 1.00 84.81 103 GLY A CA 1
ATOM 780 C C . GLY A 1 103 ? -13.809 -4.304 16.869 1.00 84.81 103 GLY A C 1
ATOM 781 O O . GLY A 1 103 ? -13.323 -5.424 17.045 1.00 84.81 103 GLY A O 1
ATOM 782 N N . ASP A 1 104 ? -14.329 -3.939 15.697 1.00 88.94 104 ASP A N 1
ATOM 783 C CA . ASP A 1 104 ? -14.459 -4.827 14.536 1.00 88.94 104 ASP A CA 1
ATOM 784 C C . ASP A 1 104 ? -13.608 -4.390 13.327 1.00 88.94 104 ASP A C 1
ATOM 786 O O . ASP A 1 104 ? -13.627 -5.049 12.280 1.00 88.94 104 ASP A O 1
ATOM 790 N N . LEU A 1 105 ? -12.805 -3.321 13.457 1.00 88.38 105 LEU A N 1
ATOM 791 C CA . LEU A 1 105 ? -12.091 -2.726 12.323 1.00 88.38 105 LEU A CA 1
ATOM 792 C C . LEU A 1 105 ? -11.161 -3.734 11.637 1.00 88.38 105 LEU A C 1
ATOM 794 O O . LEU A 1 105 ? -11.135 -3.819 10.411 1.00 88.38 105 LEU A O 1
ATOM 798 N N . PHE A 1 106 ? -10.434 -4.548 12.406 1.00 88.00 106 PHE A N 1
ATOM 799 C CA . PHE A 1 106 ? -9.514 -5.543 11.846 1.00 88.00 106 PHE A CA 1
ATOM 800 C C . PHE A 1 106 ? -10.238 -6.616 11.008 1.00 88.00 106 PHE A C 1
ATOM 802 O O . PHE A 1 106 ? -9.730 -7.081 9.979 1.00 88.00 106 PHE A O 1
ATOM 809 N N . GLU A 1 107 ? -11.449 -7.001 11.419 1.00 90.25 107 GLU A N 1
ATOM 810 C CA . GLU A 1 107 ? -12.279 -7.962 10.686 1.00 90.25 107 GLU A CA 1
ATOM 811 C C . GLU A 1 107 ? -12.860 -7.336 9.422 1.00 90.25 107 GLU A C 1
ATOM 813 O O . GLU A 1 107 ? -12.762 -7.931 8.345 1.00 90.25 107 GLU A O 1
ATOM 818 N N . ARG A 1 108 ? -13.367 -6.101 9.522 1.00 91.44 108 ARG A N 1
ATOM 819 C CA . ARG A 1 108 ? -13.847 -5.327 8.369 1.00 91.44 108 ARG A CA 1
ATOM 820 C C . ARG A 1 108 ? -12.757 -5.132 7.323 1.00 91.44 108 ARG A C 1
ATOM 822 O O . ARG A 1 108 ? -12.989 -5.401 6.148 1.00 91.44 108 ARG A O 1
ATOM 829 N N . VAL A 1 109 ? -11.547 -4.757 7.735 1.00 91.81 109 VAL A N 1
ATOM 830 C CA . VAL A 1 109 ? -10.392 -4.611 6.834 1.00 91.81 109 VAL A CA 1
ATOM 831 C C . VAL A 1 109 ? -10.078 -5.934 6.129 1.00 91.81 109 VAL A C 1
ATOM 833 O O . VAL A 1 109 ? -9.838 -5.962 4.920 1.00 91.81 109 VAL A O 1
ATOM 836 N N . SER A 1 110 ? -10.138 -7.053 6.851 1.00 90.12 110 SER A N 1
ATOM 837 C CA . SER A 1 110 ? -9.928 -8.382 6.266 1.00 90.12 110 SER A CA 1
ATOM 838 C C . SER A 1 110 ? -11.014 -8.762 5.250 1.00 90.12 110 SER A C 1
ATOM 840 O O . SER A 1 110 ? -10.711 -9.392 4.235 1.00 90.12 110 SER A O 1
ATOM 842 N N . LEU A 1 111 ? -12.271 -8.379 5.495 1.00 93.25 111 LEU A N 1
ATOM 843 C CA . LEU A 1 111 ? -13.377 -8.573 4.553 1.00 93.25 111 LEU A CA 1
ATOM 844 C C . LEU A 1 111 ? -13.212 -7.711 3.298 1.00 93.25 111 LEU A C 1
ATOM 846 O O . LEU A 1 111 ? -13.329 -8.246 2.198 1.00 93.25 111 LEU A O 1
ATOM 850 N N . ILE A 1 112 ? -12.841 -6.437 3.447 1.00 93.44 112 ILE A N 1
ATOM 851 C CA . ILE A 1 112 ? -12.580 -5.527 2.321 1.00 93.44 112 ILE A CA 1
ATOM 852 C C . ILE A 1 112 ? -11.466 -6.082 1.430 1.00 93.44 112 ILE A C 1
ATOM 854 O O . ILE A 1 112 ? -11.627 -6.137 0.214 1.00 93.44 112 ILE A O 1
ATOM 858 N N . ARG A 1 113 ? -10.360 -6.578 2.006 1.00 93.25 113 ARG A N 1
ATOM 859 C CA . ARG A 1 113 ? -9.276 -7.198 1.218 1.00 93.25 113 ARG A CA 1
ATOM 860 C C . ARG A 1 113 ? -9.772 -8.367 0.365 1.00 93.25 113 ARG A C 1
ATOM 862 O O . ARG A 1 113 ? -9.347 -8.499 -0.780 1.00 93.25 113 ARG A O 1
ATOM 869 N N . ARG A 1 114 ? -10.665 -9.205 0.907 1.00 93.56 114 ARG A N 1
ATOM 870 C CA . ARG A 1 114 ? -11.274 -10.320 0.163 1.00 93.56 114 ARG A CA 1
ATOM 871 C C . ARG A 1 114 ? -12.223 -9.829 -0.924 1.00 93.56 114 ARG A C 1
ATOM 873 O O . ARG A 1 114 ? -12.149 -10.325 -2.042 1.00 93.56 114 ARG A O 1
ATOM 880 N N . GLN A 1 115 ? -13.077 -8.860 -0.608 1.00 95.06 115 GLN A N 1
ATOM 881 C CA . GLN A 1 115 ? -14.029 -8.296 -1.560 1.00 95.06 115 GLN A CA 1
ATOM 882 C C . GLN A 1 115 ? -13.309 -7.663 -2.752 1.00 95.06 115 GLN A C 1
ATOM 884 O O . GLN A 1 115 ? -13.606 -8.003 -3.891 1.00 95.06 115 GLN A O 1
ATOM 889 N N . VAL A 1 116 ? -12.284 -6.846 -2.502 1.00 94.12 116 VAL A N 1
ATOM 890 C CA . VAL A 1 116 ? -11.493 -6.223 -3.569 1.00 94.12 116 VAL A CA 1
ATOM 891 C C . VAL A 1 116 ? -10.769 -7.268 -4.427 1.00 94.12 116 VAL A C 1
ATOM 893 O O . VAL A 1 116 ? -10.700 -7.118 -5.646 1.00 94.12 116 VAL A O 1
ATOM 896 N N . ALA A 1 117 ? -10.279 -8.358 -3.828 1.00 94.50 117 ALA A N 1
ATOM 897 C CA . ALA A 1 117 ? -9.667 -9.446 -4.588 1.00 94.50 117 ALA A CA 1
ATOM 898 C C . ALA A 1 117 ? -10.663 -10.159 -5.517 1.00 94.50 117 ALA A C 1
ATOM 900 O O . ALA A 1 117 ? -10.282 -10.544 -6.620 1.00 94.50 117 ALA A O 1
ATOM 901 N N . LEU A 1 118 ? -11.923 -10.313 -5.101 1.00 95.00 118 LEU A N 1
ATOM 902 C CA . LEU A 1 118 ? -12.972 -10.939 -5.911 1.00 95.00 118 LEU A CA 1
ATOM 903 C C . LEU A 1 118 ? -13.524 -10.000 -6.990 1.00 95.00 118 LEU A C 1
ATOM 905 O O . LEU A 1 118 ? -13.767 -10.441 -8.108 1.00 95.00 118 LEU A O 1
ATOM 909 N N . GLU A 1 119 ? -13.714 -8.722 -6.665 1.00 96.50 119 GLU A N 1
ATOM 910 C CA . GLU A 1 119 ? -14.313 -7.738 -7.573 1.00 96.50 119 GLU A CA 1
ATOM 911 C C . GLU A 1 119 ? -13.316 -7.207 -8.609 1.00 96.50 119 GLU A C 1
ATOM 913 O O . GLU A 1 119 ? -13.669 -7.048 -9.775 1.00 96.50 119 GLU A O 1
ATOM 918 N N . LEU A 1 120 ? -12.071 -6.936 -8.199 1.00 94.38 120 LEU A N 1
ATOM 919 C CA . LEU A 1 120 ? -11.052 -6.315 -9.054 1.00 94.38 120 LEU A CA 1
ATOM 920 C C . LEU A 1 120 ? -9.947 -7.286 -9.496 1.00 94.38 120 LEU A C 1
ATOM 922 O O . LEU A 1 120 ? -9.133 -6.927 -10.344 1.00 94.38 120 LEU A O 1
ATOM 926 N N . GLY A 1 121 ? -9.871 -8.495 -8.925 1.00 92.75 121 GLY A N 1
ATOM 927 C CA . GLY A 1 121 ? -8.810 -9.466 -9.231 1.00 92.75 121 GLY A CA 1
ATOM 928 C C . GLY A 1 121 ? -7.434 -9.104 -8.656 1.00 92.75 121 GLY A C 1
ATOM 929 O O . GLY A 1 121 ? -6.425 -9.678 -9.065 1.00 92.75 121 GLY A O 1
ATOM 930 N N . ILE A 1 122 ? -7.367 -8.145 -7.725 1.00 91.56 122 ILE A N 1
ATOM 931 C CA . ILE A 1 122 ? -6.114 -7.627 -7.155 1.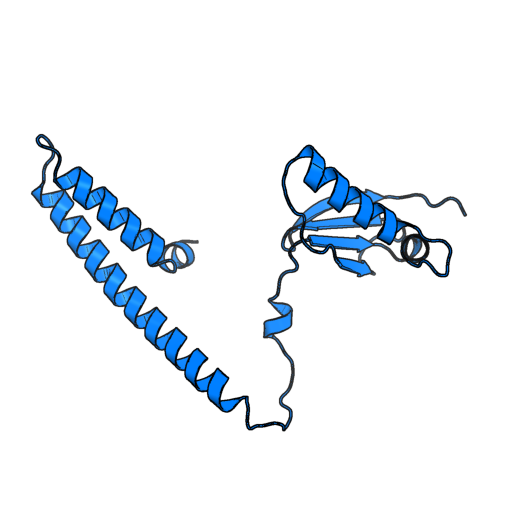00 91.56 122 ILE A CA 1
ATOM 932 C C . ILE A 1 122 ? -5.977 -8.059 -5.694 1.00 91.56 122 ILE A C 1
ATOM 934 O O . ILE A 1 122 ? -6.856 -7.816 -4.870 1.00 91.56 122 ILE A O 1
ATOM 938 N N . ILE A 1 123 ? -4.828 -8.639 -5.341 1.00 89.62 123 ILE A N 1
ATOM 939 C CA . ILE A 1 123 ? -4.515 -9.014 -3.957 1.00 89.62 123 ILE A CA 1
ATOM 940 C C . ILE A 1 123 ? -3.952 -7.794 -3.219 1.00 89.62 123 ILE A C 1
ATOM 942 O O . ILE A 1 123 ? -2.819 -7.379 -3.469 1.00 89.62 123 ILE A O 1
ATOM 946 N N . LEU A 1 124 ? -4.722 -7.235 -2.280 1.00 90.44 124 LEU A N 1
ATOM 947 C CA . LEU A 1 124 ? -4.235 -6.151 -1.422 1.00 90.44 124 LEU A CA 1
ATOM 948 C C . LEU A 1 124 ? -3.153 -6.658 -0.453 1.00 90.44 124 LEU A C 1
ATOM 950 O O . LEU A 1 124 ? -3.344 -7.713 0.171 1.00 90.44 124 LEU A O 1
ATOM 954 N N . PRO A 1 125 ? -2.057 -5.900 -0.254 1.00 90.06 125 PRO A N 1
ATOM 955 C CA . PRO A 1 125 ? -1.036 -6.216 0.741 1.00 90.06 125 PRO A CA 1
ATOM 956 C C . PRO A 1 125 ? -1.599 -6.135 2.172 1.00 90.06 125 PRO A C 1
ATOM 958 O O . PRO A 1 125 ? -2.760 -5.784 2.393 1.00 90.06 125 PRO A O 1
ATOM 961 N N . ALA A 1 126 ? -0.784 -6.503 3.161 1.00 87.94 126 ALA A N 1
ATOM 962 C CA . ALA A 1 126 ? -1.154 -6.331 4.562 1.00 87.94 126 ALA A CA 1
ATOM 963 C C . ALA A 1 126 ? -1.303 -4.835 4.886 1.00 87.94 126 ALA A C 1
ATOM 965 O O . ALA A 1 126 ? -0.417 -4.045 4.570 1.00 87.94 126 ALA A O 1
ATOM 966 N N . ILE A 1 127 ? -2.425 -4.473 5.507 1.00 91.81 127 ILE A N 1
ATOM 967 C CA . ILE A 1 127 ? -2.717 -3.108 5.946 1.00 91.81 127 ILE A CA 1
ATOM 968 C C . ILE A 1 127 ? -2.303 -3.012 7.410 1.00 91.81 127 ILE A C 1
ATOM 970 O O . ILE A 1 127 ? -2.840 -3.743 8.246 1.00 91.81 127 ILE A O 1
ATOM 974 N N . ARG A 1 128 ? -1.333 -2.150 7.716 1.00 89.62 128 ARG A N 1
ATOM 975 C CA . ARG A 1 128 ? -0.909 -1.890 9.097 1.00 89.62 128 ARG A CA 1
ATOM 976 C C . ARG A 1 128 ? -1.731 -0.758 9.684 1.00 89.62 128 ARG A C 1
ATOM 978 O O . ARG A 1 128 ? -1.891 0.276 9.050 1.00 89.62 128 ARG A O 1
ATOM 985 N N . ILE A 1 129 ? -2.235 -0.955 10.893 1.00 90.94 129 ILE A N 1
ATOM 986 C CA . ILE A 1 129 ? -2.943 0.085 11.634 1.00 90.94 129 ILE A CA 1
ATOM 987 C C . ILE A 1 129 ? -1.966 0.637 12.668 1.00 90.94 129 ILE A C 1
ATOM 989 O O . ILE A 1 129 ? -1.355 -0.145 13.397 1.00 90.94 129 ILE A O 1
ATOM 993 N N . ARG A 1 130 ? -1.779 1.956 12.694 1.00 89.31 130 ARG A N 1
ATOM 994 C CA . ARG A 1 130 ? -0.886 2.644 13.635 1.00 89.31 130 ARG A CA 1
ATOM 995 C C . ARG A 1 130 ? -1.670 3.724 14.361 1.00 89.31 130 ARG A C 1
ATOM 997 O O . ARG A 1 130 ? -2.479 4.415 13.749 1.00 89.31 130 ARG A O 1
ATOM 1004 N N . ASP A 1 131 ? -1.444 3.889 15.650 1.00 90.31 131 ASP A N 1
ATOM 1005 C CA . ASP A 1 131 ? -1.888 5.094 16.331 1.00 90.31 131 ASP A CA 1
ATOM 1006 C C . ASP A 1 131 ? -0.973 6.261 15.938 1.00 90.31 131 ASP A C 1
ATOM 1008 O O . ASP A 1 131 ? 0.242 6.110 15.793 1.00 90.31 131 ASP A O 1
ATOM 1012 N N . ASN A 1 132 ? -1.567 7.428 15.708 1.00 90.44 132 ASN A N 1
ATOM 1013 C CA . ASN A 1 132 ? -0.820 8.649 15.465 1.00 90.44 132 ASN A CA 1
ATOM 1014 C C . ASN A 1 132 ? -1.348 9.754 16.380 1.00 90.44 132 ASN A C 1
ATOM 1016 O O . ASN A 1 132 ? -2.398 10.345 16.136 1.00 90.44 132 ASN A O 1
ATOM 1020 N N . MET A 1 133 ? -0.576 10.061 17.424 1.00 86.75 133 MET A N 1
ATOM 1021 C CA . MET A 1 133 ? -0.904 11.116 18.388 1.00 86.75 133 MET A CA 1
ATOM 1022 C C . MET A 1 133 ? -0.846 12.535 17.797 1.00 86.75 133 MET A C 1
ATOM 1024 O O . MET A 1 133 ? -1.271 13.479 18.457 1.00 86.75 133 MET A O 1
ATOM 1028 N N . GLN A 1 134 ? -0.306 12.706 16.585 1.00 88.69 134 GLN A N 1
ATOM 1029 C CA . GLN A 1 134 ? -0.307 13.984 15.866 1.00 88.69 134 GLN A CA 1
ATOM 1030 C C . GLN A 1 134 ? -1.640 14.248 15.147 1.00 88.69 134 GLN A C 1
ATOM 1032 O O . GLN A 1 134 ? -1.894 15.385 14.754 1.00 88.69 134 GLN A O 1
ATOM 1037 N N . LEU A 1 135 ? -2.479 13.221 14.960 1.00 89.69 135 LEU A N 1
ATOM 1038 C CA . LEU A 1 135 ? -3.818 13.368 14.393 1.00 89.69 135 LEU A CA 1
ATOM 1039 C C . LEU A 1 135 ? -4.804 13.861 15.450 1.00 89.69 135 LEU A C 1
ATOM 1041 O O . LEU A 1 135 ? -4.664 13.581 16.644 1.00 89.69 135 LEU A O 1
ATOM 1045 N N . SER A 1 136 ? -5.852 14.551 14.997 1.00 91.75 136 SER A N 1
ATOM 1046 C CA . SER A 1 136 ? -6.968 14.898 15.875 1.00 91.75 136 SER A CA 1
ATOM 1047 C C . SER A 1 136 ? -7.597 13.620 16.466 1.00 91.75 136 SER A C 1
ATOM 1049 O O . SER A 1 136 ? -7.591 12.577 15.809 1.00 91.75 136 SER A O 1
ATOM 1051 N N . PRO A 1 137 ? -8.184 13.673 17.678 1.00 90.50 137 PRO A N 1
ATOM 1052 C CA . PRO A 1 137 ? -8.691 12.499 18.403 1.00 90.50 137 PRO A CA 1
ATOM 1053 C C . PRO A 1 137 ? -9.562 11.554 17.570 1.00 90.50 137 PRO A C 1
ATOM 1055 O O . PRO A 1 137 ? -9.443 10.335 17.651 1.00 90.50 137 PRO A O 1
ATOM 1058 N N . ASN A 1 138 ? -10.425 12.162 16.761 1.00 91.88 138 ASN A N 1
ATOM 1059 C CA . ASN A 1 138 ? -11.471 11.532 15.971 1.00 91.88 138 ASN A CA 1
ATOM 1060 C C . ASN A 1 138 ? -11.051 11.321 14.513 1.00 91.88 138 ASN A C 1
ATOM 1062 O O . ASN A 1 138 ? -11.862 10.913 13.690 1.00 91.88 138 ASN A O 1
ATOM 1066 N N . GLN A 1 139 ? -9.814 11.650 14.162 1.00 93.56 139 GLN A N 1
ATOM 1067 C CA . GLN A 1 139 ? -9.352 11.638 12.786 1.00 93.56 139 GLN A CA 1
ATOM 1068 C C . GLN A 1 139 ? -8.710 10.297 12.441 1.00 93.56 139 GLN A C 1
ATOM 1070 O O . GLN A 1 139 ? -8.050 9.668 13.268 1.00 93.5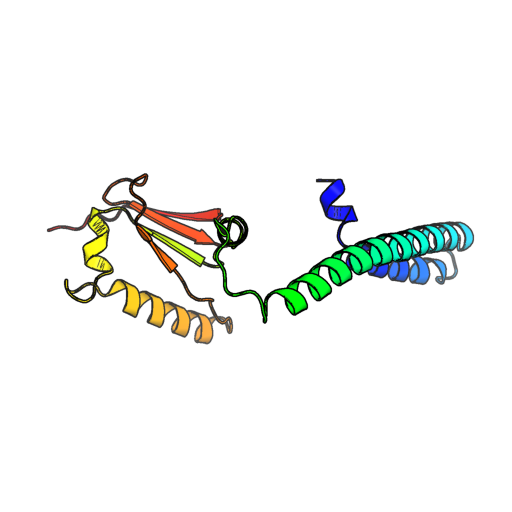6 139 GLN A O 1
ATOM 1075 N N . TYR A 1 140 ? -8.879 9.872 11.197 1.00 93.94 140 TYR A N 1
ATOM 1076 C CA . TYR A 1 140 ? -8.138 8.766 10.610 1.00 93.94 140 TYR A CA 1
ATOM 1077 C C . TYR A 1 140 ? -7.505 9.211 9.292 1.00 93.94 140 TYR A C 1
ATOM 1079 O O . TYR A 1 140 ? -7.996 10.118 8.615 1.00 93.94 140 TYR A O 1
ATOM 1087 N N . MET A 1 141 ? -6.415 8.553 8.921 1.00 95.06 141 MET A N 1
ATOM 1088 C CA . MET A 1 141 ? -5.658 8.828 7.709 1.00 95.06 141 MET A CA 1
ATOM 1089 C C . MET A 1 141 ? -5.202 7.514 7.087 1.00 95.06 141 MET A C 1
ATOM 1091 O O . MET A 1 141 ? -4.705 6.625 7.766 1.00 95.06 141 MET A O 1
ATOM 1095 N N . ILE A 1 142 ? -5.369 7.373 5.782 1.00 94.62 142 ILE A N 1
ATOM 1096 C CA . ILE A 1 142 ? -4.971 6.199 5.014 1.00 94.62 142 ILE A CA 1
ATOM 1097 C C . ILE A 1 142 ? -3.770 6.595 4.166 1.00 94.62 142 ILE A C 1
ATOM 1099 O O . ILE A 1 142 ? -3.831 7.568 3.407 1.00 94.62 142 ILE A O 1
ATOM 1103 N N . LYS A 1 143 ? -2.690 5.819 4.263 1.00 93.56 143 LYS A N 1
ATOM 1104 C CA . LYS A 1 143 ? -1.470 6.015 3.485 1.00 93.56 143 LYS A CA 1
ATOM 1105 C C . LYS A 1 143 ? -1.182 4.809 2.602 1.00 93.56 143 LYS A C 1
ATOM 1107 O O . LYS A 1 143 ? -1.341 3.657 3.005 1.00 93.56 143 LYS A O 1
ATOM 1112 N N . ILE A 1 144 ? -0.724 5.073 1.384 1.00 92.75 144 ILE A N 1
ATOM 1113 C CA . ILE A 1 144 ? -0.217 4.054 0.462 1.00 92.75 144 ILE A CA 1
ATOM 1114 C C . ILE A 1 144 ? 1.219 4.418 0.141 1.00 92.75 144 ILE A C 1
ATOM 1116 O O . ILE A 1 144 ? 1.492 5.516 -0.344 1.00 92.75 144 ILE A O 1
ATOM 1120 N N . LYS A 1 145 ? 2.146 3.494 0.413 1.00 89.31 145 LYS A N 1
ATOM 1121 C CA . LYS A 1 145 ? 3.587 3.748 0.292 1.00 89.31 145 LYS A CA 1
ATOM 1122 C C . LYS A 1 145 ? 4.003 5.053 0.998 1.00 89.31 145 LYS A C 1
ATOM 1124 O O . LYS A 1 145 ? 4.723 5.867 0.421 1.00 89.31 145 LYS A O 1
ATOM 1129 N N . GLY A 1 146 ? 3.515 5.261 2.223 1.00 87.62 146 GLY A N 1
ATOM 1130 C CA . GLY A 1 146 ? 3.837 6.421 3.065 1.00 87.62 146 GLY A CA 1
ATOM 1131 C C . GLY A 1 146 ? 3.219 7.758 2.633 1.00 87.62 146 GLY A C 1
ATOM 1132 O O . GLY A 1 146 ? 3.429 8.761 3.310 1.00 87.62 146 GLY A O 1
ATOM 1133 N N . VAL A 1 147 ? 2.451 7.798 1.539 1.00 90.31 147 VAL A N 1
ATOM 1134 C CA . VAL A 1 147 ? 1.756 9.006 1.070 1.00 90.31 147 VAL A CA 1
ATOM 1135 C C . VAL A 1 147 ? 0.296 8.950 1.494 1.00 90.31 147 VAL A C 1
ATOM 1137 O O . VAL A 1 147 ? -0.368 7.944 1.251 1.00 90.31 147 VAL A O 1
ATOM 1140 N N . GLU A 1 148 ? -0.207 10.027 2.097 1.00 93.31 148 GLU A N 1
ATOM 1141 C CA . GLU A 1 148 ? -1.630 10.181 2.408 1.00 93.31 148 GLU A CA 1
ATOM 1142 C C . GLU A 1 148 ? -2.468 10.167 1.126 1.00 93.31 148 GLU A C 1
ATOM 1144 O O . GLU A 1 148 ? -2.248 10.959 0.210 1.00 93.31 148 GLU A O 1
ATOM 1149 N N . VAL A 1 149 ? -3.432 9.248 1.068 1.00 95.31 149 VAL A N 1
ATOM 1150 C CA . VAL A 1 149 ? -4.367 9.120 -0.059 1.00 95.31 149 VAL A CA 1
ATOM 1151 C C . VAL A 1 149 ? -5.796 9.491 0.318 1.00 95.31 149 VAL A C 1
ATOM 1153 O O . VAL A 1 149 ? -6.580 9.849 -0.557 1.00 95.31 149 VAL A O 1
ATOM 1156 N N . ALA A 1 150 ? -6.146 9.391 1.599 1.00 95.00 150 ALA A N 1
ATOM 1157 C CA . ALA A 1 150 ? -7.459 9.743 2.115 1.00 95.00 150 ALA A CA 1
ATOM 1158 C C . ALA A 1 150 ? -7.385 9.985 3.624 1.00 95.00 150 ALA A C 1
ATOM 1160 O O . ALA A 1 150 ? -6.602 9.343 4.319 1.00 95.00 150 ALA A O 1
ATOM 1161 N N . GLY A 1 151 ? -8.260 10.840 4.135 1.00 94.06 151 GLY A N 1
ATOM 1162 C CA . GLY A 1 151 ? -8.422 11.082 5.561 1.00 94.06 151 GLY A CA 1
ATOM 1163 C C . GLY A 1 151 ? -9.828 11.582 5.859 1.00 94.06 151 GLY A C 1
ATOM 1164 O O . GLY A 1 151 ? -10.552 12.007 4.956 1.00 94.06 151 GLY A O 1
ATOM 1165 N N . GLY A 1 152 ? -10.227 11.496 7.120 1.00 93.75 152 GLY A N 1
ATOM 1166 C CA . GLY A 1 152 ? -11.541 11.938 7.564 1.00 93.75 152 GLY A CA 1
ATOM 1167 C C . GLY A 1 152 ? -11.659 11.949 9.078 1.00 93.75 152 GLY A C 1
ATOM 1168 O O . GLY A 1 152 ? -10.755 11.514 9.788 1.00 93.75 152 GLY A O 1
ATOM 1169 N N . GLU A 1 153 ? -12.790 12.444 9.566 1.00 91.88 153 GLU A N 1
ATOM 1170 C CA . GLU A 1 153 ? -13.128 12.454 10.986 1.00 91.88 153 GLU A CA 1
ATOM 1171 C C . GLU A 1 153 ? -14.326 11.542 11.248 1.00 91.88 153 GLU A C 1
ATOM 1173 O O . GLU A 1 153 ? -15.266 11.464 10.455 1.00 91.88 153 GLU A O 1
ATOM 1178 N N . LEU A 1 154 ? -14.283 10.841 12.374 1.00 89.06 154 LEU A N 1
ATOM 1179 C CA . LEU A 1 154 ? -15.314 9.937 12.851 1.00 89.06 154 LEU A CA 1
ATOM 1180 C C . LEU A 1 154 ? -15.781 10.401 14.222 1.00 89.06 154 LEU A C 1
ATOM 1182 O O . LEU A 1 154 ? -15.019 10.435 15.184 1.00 89.06 154 LEU A O 1
ATOM 1186 N N . ILE A 1 155 ? -17.063 10.734 14.320 1.00 85.12 155 ILE A N 1
ATOM 1187 C CA . ILE A 1 155 ? -17.687 11.072 15.594 1.00 85.12 155 ILE A CA 1
ATOM 1188 C C . ILE A 1 155 ? -18.191 9.767 16.208 1.00 85.12 155 ILE A C 1
ATOM 1190 O O . ILE A 1 155 ? -19.270 9.284 15.865 1.00 85.12 155 ILE A O 1
ATOM 1194 N N . THR A 1 156 ? -17.404 9.180 17.104 1.00 70.06 156 THR A N 1
ATOM 1195 C CA . THR A 1 156 ? -17.860 8.078 17.952 1.00 70.06 156 THR A CA 1
ATOM 1196 C C . THR A 1 156 ? -18.818 8.658 18.991 1.00 70.06 156 THR A C 1
ATOM 1198 O O . THR A 1 156 ? -18.397 9.359 19.908 1.00 70.06 156 THR A O 1
ATOM 1201 N N . GLN A 1 157 ? -20.124 8.430 18.823 1.00 62.81 157 GLN A N 1
ATOM 1202 C CA . GLN A 1 157 ? -21.065 8.668 19.915 1.00 62.81 157 GLN A CA 1
ATOM 1203 C C . GLN A 1 157 ? -20.822 7.585 20.965 1.00 62.81 157 GLN A C 1
ATOM 1205 O O . GLN A 1 157 ? -20.906 6.398 20.656 1.00 62.81 157 GLN A O 1
ATOM 1210 N N . SER A 1 158 ? -20.420 8.036 22.152 1.00 51.72 158 SER A N 1
ATOM 1211 C CA . SER A 1 158 ? -20.210 7.238 23.362 1.00 51.72 158 SER A CA 1
ATOM 1212 C C . SER A 1 158 ? -21.447 6.448 23.759 1.00 51.72 158 SER A C 1
ATOM 1214 O O . SER A 1 158 ? -22.526 7.089 23.782 1.00 51.72 158 SER A O 1
#

Sequence (158 aa):
LTTQLLNYPQIIGLTAGVITLFGLVPGMPTIPFLLIALILWGLNTFLRQEQKKKKETVAVEQAADQEGAVGHPENVLSLLAVDPMEVEIGYSLIPLVDKSQGGDLFERVSLIRRQVALELGIILPAIRIRDNMQLSPNQYMIKIKGVEVAGGELITQS

pLDDT: mean 75.97, std 16.75, range [34.94, 96.5]

Radius of gyration: 25.18 Å; chains: 1; bounding box: 52×31×68 Å

Secondary structure (DSSP, 8-state):
-HHHHTT-HHHHHHHHHHHHHHHTSTTS-HHHHHHHHHHHHHHHHHHHHHHHHHHHHHHHHHHHTTS--S-----TTGGG---SEEEEE-GGGHHHH-GGGT--HHHHHHHHHHHHHHHH-----PEEEEE-TTS-TTEEEEEETTEEEEEEE-----